Protein AF-A0A258RZK9-F1 (afdb_monomer)

Structure (mmCIF, N/CA/C/O backbone):
data_AF-A0A258RZK9-F1
#
_entry.id   AF-A0A258RZK9-F1
#
loop_
_atom_site.group_PDB
_atom_site.id
_atom_site.type_symbol
_atom_site.label_atom_id
_atom_site.label_alt_id
_atom_site.label_comp_id
_atom_site.label_asym_id
_atom_site.label_entity_id
_atom_site.label_seq_id
_atom_site.pdbx_PDB_ins_code
_atom_site.Cartn_x
_atom_site.Cartn_y
_atom_site.Cartn_z
_atom_site.occupancy
_atom_site.B_iso_or_equiv
_atom_site.auth_seq_id
_atom_site.auth_comp_id
_atom_site.auth_asym_id
_atom_site.auth_atom_id
_atom_site.pdbx_PDB_model_num
ATOM 1 N N . THR A 1 1 ? 15.653 -16.258 -20.920 1.00 91.44 1 THR A N 1
ATOM 2 C CA . THR A 1 1 ? 15.328 -17.655 -20.546 1.00 91.44 1 THR A CA 1
ATOM 3 C C . THR A 1 1 ? 14.618 -17.635 -19.203 1.00 91.44 1 THR A C 1
ATOM 5 O O . THR A 1 1 ? 14.852 -16.699 -18.450 1.00 91.44 1 THR A O 1
ATOM 8 N N . LEU A 1 2 ? 13.780 -18.632 -18.889 1.00 88.06 2 LEU A N 1
ATOM 9 C CA . LEU A 1 2 ? 13.034 -18.700 -17.614 1.00 88.06 2 LEU A CA 1
ATOM 10 C C . LEU A 1 2 ? 13.942 -18.597 -16.375 1.00 88.06 2 LEU A C 1
ATOM 12 O O . LEU A 1 2 ? 13.582 -17.977 -15.381 1.00 88.06 2 LEU A O 1
ATOM 16 N N . GLU A 1 3 ? 15.148 -19.162 -16.452 1.00 88.38 3 GLU A N 1
ATOM 17 C CA . GLU A 1 3 ? 16.164 -19.058 -15.400 1.00 88.38 3 GLU A CA 1
ATOM 18 C C . GLU A 1 3 ? 16.603 -17.606 -15.149 1.00 88.38 3 GLU A C 1
ATOM 20 O O . GLU A 1 3 ? 16.656 -17.165 -14.003 1.00 88.38 3 GLU A O 1
ATOM 25 N N . HIS A 1 4 ? 16.834 -16.826 -16.211 1.00 78.94 4 HIS A N 1
ATOM 26 C CA . HIS A 1 4 ? 17.158 -15.403 -16.082 1.00 78.94 4 HIS A CA 1
ATOM 27 C C . HIS A 1 4 ? 16.006 -14.604 -15.461 1.00 78.94 4 HIS A C 1
ATOM 29 O O . HIS A 1 4 ? 16.251 -13.753 -14.611 1.00 78.94 4 HIS A O 1
ATOM 35 N N . GLU A 1 5 ? 14.758 -14.884 -15.839 1.00 82.44 5 GLU A N 1
ATOM 36 C CA . GLU A 1 5 ? 13.587 -14.203 -15.268 1.00 82.44 5 GLU A CA 1
ATOM 37 C C . GLU A 1 5 ? 13.431 -14.498 -13.771 1.00 82.44 5 GLU A C 1
ATOM 39 O O . GLU A 1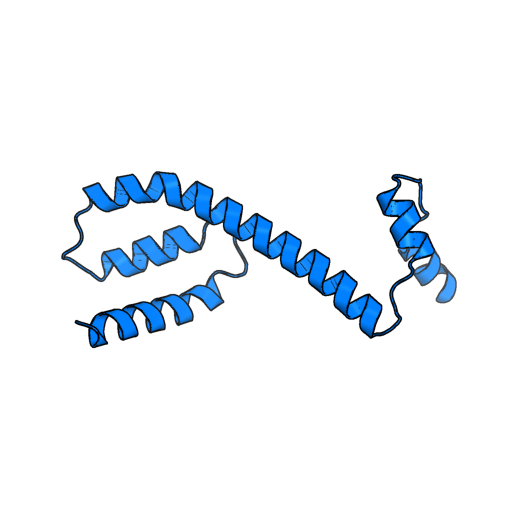 5 ? 13.167 -13.587 -12.988 1.00 82.44 5 GLU A O 1
ATOM 44 N N . LEU A 1 6 ? 13.672 -15.744 -13.351 1.00 8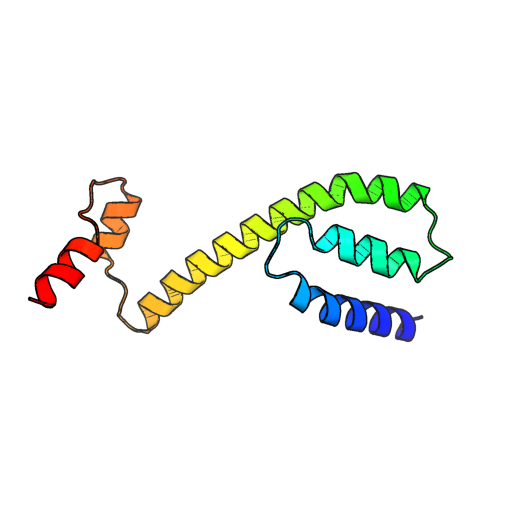7.75 6 LEU A N 1
ATOM 45 C CA . LEU A 1 6 ? 13.678 -16.139 -11.940 1.00 87.75 6 LEU A CA 1
ATOM 46 C C . LEU A 1 6 ? 14.780 -15.436 -11.139 1.00 87.75 6 LEU A C 1
ATOM 48 O O . LEU A 1 6 ? 14.528 -14.990 -10.020 1.00 87.75 6 LEU A O 1
ATOM 52 N N . ILE A 1 7 ? 15.983 -15.304 -11.703 1.00 86.69 7 ILE A N 1
ATOM 53 C CA . ILE A 1 7 ? 17.099 -14.604 -11.053 1.00 86.69 7 ILE A CA 1
ATOM 54 C C . ILE A 1 7 ? 16.789 -13.109 -10.914 1.00 86.69 7 ILE A C 1
ATOM 56 O O . ILE A 1 7 ? 16.966 -12.546 -9.832 1.00 86.69 7 ILE A O 1
ATOM 60 N N . VAL A 1 8 ? 16.268 -12.472 -11.967 1.00 80.25 8 VAL A N 1
ATOM 61 C CA . VAL A 1 8 ? 15.852 -11.061 -11.929 1.00 80.25 8 VAL A CA 1
ATOM 62 C C . VAL A 1 8 ? 14.745 -10.854 -10.896 1.00 80.25 8 VAL A C 1
ATOM 64 O O . VAL A 1 8 ? 14.824 -9.922 -10.098 1.00 80.25 8 VAL A O 1
ATOM 67 N N . LEU A 1 9 ? 13.756 -11.750 -10.844 1.00 81.12 9 LEU A N 1
ATOM 68 C CA . LEU A 1 9 ? 12.690 -11.714 -9.846 1.00 81.12 9 LEU A CA 1
ATOM 69 C C . LEU A 1 9 ? 13.241 -11.858 -8.420 1.00 81.12 9 LEU A C 1
ATOM 71 O O . LEU A 1 9 ? 12.850 -11.102 -7.533 1.00 81.12 9 LEU A O 1
ATOM 75 N N . ALA A 1 10 ? 14.164 -12.793 -8.188 1.00 80.81 10 ALA A N 1
ATOM 76 C CA . ALA A 1 10 ? 14.764 -13.019 -6.876 1.00 80.81 10 ALA A CA 1
ATOM 77 C C . ALA A 1 10 ? 15.572 -11.805 -6.391 1.00 80.81 10 ALA A C 1
ATOM 79 O O . ALA A 1 10 ? 15.409 -11.374 -5.247 1.00 80.81 10 ALA A O 1
ATOM 80 N N . VAL A 1 11 ? 16.395 -11.213 -7.264 1.00 79.44 11 VAL A N 1
ATOM 81 C CA . VAL A 1 11 ? 17.152 -9.988 -6.962 1.00 79.44 11 VAL A CA 1
ATOM 82 C C . VAL A 1 11 ? 16.199 -8.821 -6.704 1.00 79.44 11 VAL A C 1
ATOM 84 O O . VAL A 1 11 ? 16.342 -8.137 -5.691 1.00 79.44 11 VAL A O 1
ATOM 87 N N . ALA A 1 12 ? 15.177 -8.643 -7.547 1.00 71.25 12 ALA A N 1
ATOM 88 C CA . ALA A 1 12 ? 14.166 -7.603 -7.377 1.00 71.25 12 ALA A CA 1
ATOM 89 C C . ALA A 1 12 ? 13.432 -7.738 -6.032 1.00 71.25 12 ALA A C 1
ATOM 91 O O . ALA A 1 12 ? 13.303 -6.757 -5.296 1.00 71.25 12 ALA A O 1
ATOM 92 N N . MET A 1 13 ? 13.023 -8.952 -5.649 1.00 76.88 13 MET A N 1
ATOM 93 C CA . MET A 1 13 ? 12.391 -9.220 -4.352 1.00 76.88 13 MET A CA 1
ATOM 94 C C . MET A 1 13 ? 13.325 -8.933 -3.173 1.00 76.88 13 MET A C 1
ATOM 96 O O . MET A 1 13 ? 12.895 -8.326 -2.188 1.00 76.88 13 MET A O 1
ATOM 100 N N . LEU A 1 14 ? 14.599 -9.325 -3.272 1.00 73.94 14 LEU A N 1
ATOM 101 C CA . LEU A 1 14 ? 15.598 -9.062 -2.238 1.00 73.94 14 LEU A CA 1
ATOM 102 C C . LEU A 1 14 ? 15.794 -7.552 -2.033 1.00 73.94 14 LEU A C 1
ATOM 104 O O . LEU A 1 14 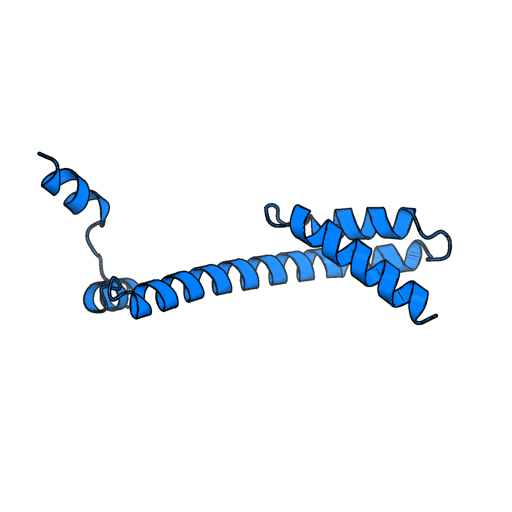? 15.756 -7.069 -0.902 1.00 73.94 14 LEU A O 1
ATOM 108 N N . THR A 1 15 ? 15.910 -6.791 -3.122 1.00 66.69 15 THR A N 1
ATOM 109 C CA . THR A 1 15 ? 16.029 -5.325 -3.074 1.00 66.69 15 THR A CA 1
ATOM 110 C C . THR A 1 15 ? 14.739 -4.623 -2.637 1.00 66.69 15 THR A C 1
ATOM 112 O O . THR A 1 15 ? 14.795 -3.586 -1.978 1.00 66.69 15 THR A O 1
ATOM 115 N N . SER A 1 16 ? 13.564 -5.206 -2.911 1.00 63.50 16 SER A N 1
ATOM 116 C CA . SER A 1 16 ? 12.263 -4.624 -2.557 1.00 63.50 16 SER A CA 1
ATOM 117 C C . SER A 1 16 ? 12.035 -4.534 -1.047 1.00 63.50 16 SER A C 1
ATOM 119 O O . SER A 1 16 ? 11.325 -3.631 -0.602 1.00 63.50 16 SER A O 1
ATOM 121 N N . LYS A 1 17 ? 12.625 -5.430 -0.242 1.00 64.94 17 LYS A N 1
ATOM 122 C CA . LYS A 1 17 ? 12.549 -5.345 1.228 1.00 64.94 17 LYS A CA 1
ATOM 123 C C . LYS A 1 17 ? 13.374 -4.191 1.813 1.00 64.94 17 LYS A C 1
ATOM 125 O O . LYS A 1 17 ? 13.045 -3.732 2.898 1.00 64.94 17 LYS A O 1
ATOM 130 N N . GLY A 1 18 ? 14.391 -3.690 1.103 1.00 56.38 18 GLY A N 1
ATOM 131 C CA . GLY A 1 18 ?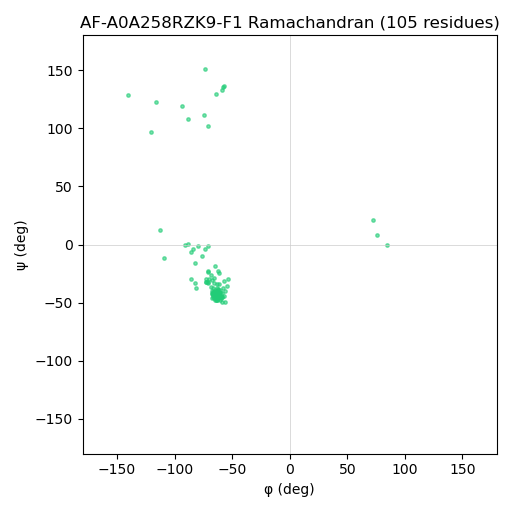 15.184 -2.520 1.515 1.00 56.38 18 GLY A CA 1
ATOM 132 C C . GLY A 1 18 ? 14.542 -1.168 1.170 1.00 56.38 18 GLY A C 1
ATOM 133 O O . GLY A 1 18 ? 14.925 -0.141 1.719 1.00 56.38 18 GLY A O 1
ATOM 134 N N . ALA A 1 19 ? 13.542 -1.164 0.286 1.00 56.34 19 ALA A N 1
ATOM 135 C CA . ALA A 1 19 ? 12.865 0.034 -0.211 1.00 56.34 19 ALA A CA 1
ATOM 136 C C . ALA A 1 19 ? 11.631 0.450 0.618 1.00 56.34 19 ALA A C 1
ATOM 138 O O . ALA A 1 19 ? 10.978 1.440 0.290 1.00 56.34 19 ALA A O 1
ATOM 139 N N . SER A 1 20 ? 11.280 -0.288 1.679 1.00 57.00 20 SER A N 1
ATOM 140 C CA . SER A 1 20 ? 9.998 -0.145 2.388 1.00 57.00 20 SER A CA 1
ATOM 141 C C . SER A 1 20 ? 9.842 1.139 3.216 1.00 57.00 20 SER A C 1
ATOM 143 O O . SER A 1 20 ? 8.796 1.324 3.830 1.00 57.00 20 SER A O 1
ATOM 145 N N . GLY A 1 21 ? 10.853 2.013 3.258 1.00 51.38 21 GLY A N 1
ATOM 146 C CA . GLY A 1 21 ? 10.840 3.227 4.081 1.00 51.38 21 GLY A CA 1
ATOM 147 C C . GLY A 1 21 ? 10.720 4.554 3.328 1.00 51.38 21 GLY A C 1
ATOM 148 O O . GLY A 1 21 ? 10.524 5.576 3.978 1.00 51.38 21 GLY A O 1
ATOM 149 N N . VAL A 1 22 ? 10.864 4.587 1.996 1.00 56.16 22 VAL A N 1
ATOM 150 C CA . VAL A 1 22 ? 11.053 5.858 1.266 1.00 56.16 22 VAL A CA 1
ATOM 151 C C . VAL A 1 22 ? 10.280 5.879 -0.049 1.00 56.16 22 VAL A C 1
ATOM 153 O O . VAL A 1 22 ? 10.399 4.972 -0.877 1.00 56.16 22 VAL A O 1
ATOM 156 N N . THR A 1 23 ? 9.499 6.937 -0.267 1.00 58.62 23 THR A N 1
ATOM 157 C CA . THR A 1 23 ? 8.854 7.199 -1.558 1.00 58.62 23 THR A CA 1
ATOM 158 C C . THR A 1 23 ? 9.924 7.326 -2.651 1.00 58.62 23 THR A C 1
ATOM 160 O O . THR A 1 23 ? 10.948 7.978 -2.465 1.00 58.62 23 THR A O 1
ATOM 163 N N . GLY A 1 24 ? 9.728 6.654 -3.791 1.00 62.38 24 GLY A N 1
ATOM 164 C CA . GLY A 1 24 ? 10.661 6.706 -4.930 1.00 62.38 24 GLY A CA 1
ATOM 165 C C . GLY A 1 24 ? 11.861 5.745 -4.887 1.00 62.38 24 GLY A C 1
ATOM 166 O O . GLY A 1 24 ? 12.619 5.697 -5.853 1.00 62.38 24 GLY A O 1
ATOM 167 N N . ALA A 1 25 ? 12.022 4.914 -3.847 1.00 68.06 25 ALA A N 1
ATOM 168 C CA . ALA A 1 25 ? 13.101 3.914 -3.797 1.00 68.06 25 ALA A CA 1
ATOM 169 C C . ALA A 1 25 ? 13.022 2.855 -4.924 1.00 68.06 25 ALA A C 1
ATOM 171 O O . ALA A 1 25 ? 14.041 2.283 -5.304 1.00 68.06 25 ALA A O 1
ATOM 172 N N . GLY A 1 26 ? 11.831 2.635 -5.501 1.00 68.06 26 GLY A N 1
ATOM 173 C CA . GLY A 1 26 ? 11.620 1.716 -6.629 1.00 68.06 26 GLY A CA 1
ATOM 174 C C . GLY A 1 26 ? 12.402 2.102 -7.887 1.00 68.06 26 GLY A C 1
ATOM 175 O O . GLY A 1 26 ? 13.050 1.239 -8.477 1.00 68.06 26 GLY A O 1
ATOM 176 N N . PHE A 1 27 ? 12.436 3.395 -8.226 1.00 68.88 27 PHE A N 1
ATOM 177 C CA . PHE A 1 27 ? 13.195 3.888 -9.373 1.00 68.88 27 PHE A CA 1
ATOM 178 C C . PHE A 1 27 ? 14.702 3.663 -9.210 1.00 68.88 27 PHE A C 1
ATOM 180 O O . PHE A 1 27 ? 15.382 3.253 -10.145 1.00 68.88 27 PHE A O 1
ATOM 187 N N . ILE A 1 28 ? 15.231 3.916 -8.009 1.00 72.44 28 ILE A N 1
ATOM 188 C CA . ILE A 1 28 ? 16.663 3.775 -7.711 1.00 72.44 28 ILE A CA 1
ATOM 189 C C . ILE A 1 28 ? 17.086 2.311 -7.855 1.00 72.44 28 ILE A C 1
ATOM 191 O O . ILE A 1 28 ? 18.121 2.020 -8.452 1.00 72.44 28 ILE A O 1
ATOM 195 N N . THR A 1 29 ? 16.267 1.384 -7.354 1.00 72.69 29 THR A N 1
ATOM 196 C CA . THR A 1 29 ? 16.490 -0.054 -7.524 1.00 72.69 29 THR A CA 1
ATOM 197 C C . THR A 1 29 ? 16.425 -0.463 -8.993 1.00 72.69 29 THR A C 1
ATOM 199 O O . THR A 1 29 ? 17.319 -1.160 -9.460 1.00 72.69 29 THR A O 1
ATOM 202 N N . LEU A 1 30 ? 15.425 0.011 -9.740 1.00 70.88 30 LEU A N 1
ATOM 203 C CA . LEU A 1 30 ? 15.284 -0.269 -11.169 1.00 70.88 30 LEU A CA 1
ATOM 204 C C . LEU A 1 30 ? 16.482 0.265 -11.971 1.00 70.88 30 LEU A C 1
ATOM 206 O O . LEU A 1 30 ? 17.066 -0.473 -12.758 1.00 70.88 30 LEU A O 1
ATOM 210 N N . ALA A 1 31 ? 16.914 1.500 -11.715 1.00 71.56 31 ALA A N 1
ATOM 211 C CA . ALA A 1 31 ? 18.105 2.084 -12.325 1.00 71.56 31 ALA A CA 1
ATOM 212 C C . ALA A 1 31 ? 19.379 1.284 -11.990 1.00 71.56 31 ALA A C 1
ATOM 214 O O . ALA A 1 31 ? 20.198 1.043 -12.875 1.00 71.56 31 ALA A O 1
ATOM 215 N N . ALA A 1 32 ? 19.532 0.820 -10.744 1.00 73.12 32 ALA A N 1
ATOM 216 C CA . ALA A 1 32 ? 20.666 -0.003 -10.324 1.00 73.12 32 ALA A CA 1
ATOM 217 C C . ALA A 1 32 ? 20.673 -1.396 -10.981 1.00 73.12 32 ALA A C 1
ATOM 219 O O . ALA A 1 32 ? 21.722 -1.859 -11.424 1.00 73.12 32 ALA A O 1
ATOM 220 N N . TH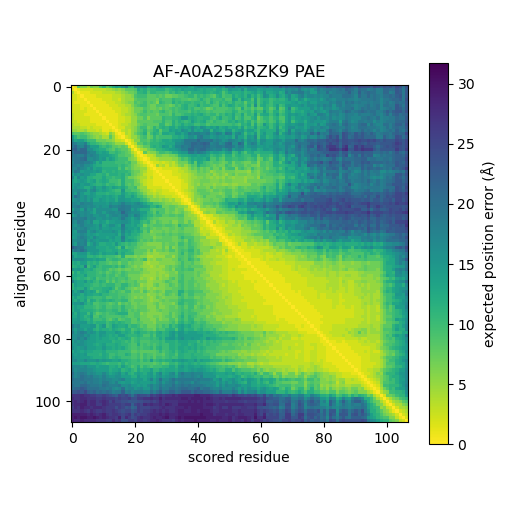R A 1 33 ? 19.517 -2.060 -11.088 1.00 66.31 33 THR A N 1
ATOM 221 C CA . THR A 1 33 ? 19.395 -3.364 -11.760 1.00 66.31 33 THR A CA 1
ATOM 222 C C . THR A 1 33 ? 19.635 -3.244 -13.263 1.00 66.31 33 THR A C 1
ATOM 224 O O . THR A 1 33 ? 20.314 -4.085 -13.842 1.00 66.31 33 THR A O 1
ATOM 227 N N . LEU A 1 34 ? 19.136 -2.184 -13.899 1.00 65.38 34 LEU A N 1
ATOM 228 C CA . LEU A 1 34 ? 19.332 -1.944 -15.329 1.00 65.38 34 LEU A CA 1
ATOM 229 C C . LEU A 1 34 ? 20.774 -1.548 -15.664 1.00 65.38 34 LEU A C 1
ATOM 231 O O . LEU A 1 34 ? 21.284 -1.967 -16.696 1.00 65.38 34 LEU A O 1
ATOM 235 N N . ALA A 1 35 ? 21.473 -0.831 -14.776 1.00 66.25 35 ALA A N 1
ATOM 236 C CA . ALA A 1 35 ? 22.908 -0.575 -14.928 1.00 66.25 35 ALA A CA 1
ATOM 237 C C . ALA A 1 35 ? 23.745 -1.870 -14.935 1.00 66.25 35 ALA A C 1
ATOM 239 O O . ALA A 1 35 ? 24.835 -1.896 -15.505 1.00 66.25 35 ALA A O 1
ATOM 240 N N . ALA A 1 36 ? 23.233 -2.947 -14.332 1.00 66.62 36 ALA A N 1
ATOM 241 C CA . ALA A 1 36 ? 23.860 -4.264 -14.339 1.00 66.62 36 ALA A CA 1
ATOM 242 C C . ALA A 1 36 ? 23.500 -5.118 -15.575 1.00 66.62 36 ALA A C 1
ATOM 244 O O . ALA A 1 36 ? 24.078 -6.191 -15.742 1.00 66.62 36 ALA A O 1
ATOM 245 N N . VAL A 1 37 ? 22.582 -4.665 -16.446 1.00 66.81 37 VAL A N 1
ATOM 246 C CA . VAL A 1 37 ? 22.140 -5.384 -17.657 1.00 66.81 37 VAL A CA 1
ATOM 247 C C . VAL A 1 37 ? 22.430 -4.538 -18.913 1.00 66.81 37 VAL A C 1
ATOM 249 O O . VAL A 1 37 ? 21.625 -3.684 -19.283 1.00 66.81 37 VAL A O 1
ATOM 252 N N . PRO A 1 38 ? 23.557 -4.780 -19.612 1.00 63.62 38 PRO A N 1
ATOM 253 C CA . PRO A 1 38 ? 24.035 -3.929 -20.713 1.00 63.62 38 PRO A CA 1
ATOM 254 C C . PRO A 1 38 ? 23.142 -3.881 -21.961 1.00 63.62 38 PRO A C 1
ATOM 256 O O . PRO A 1 38 ? 23.292 -2.983 -22.785 1.00 63.62 38 PRO A O 1
ATOM 259 N N . GLU A 1 39 ? 22.239 -4.847 -22.136 1.00 67.75 39 GLU A N 1
ATOM 260 C CA . GLU A 1 39 ? 21.461 -5.016 -23.372 1.00 67.75 39 GLU A CA 1
ATOM 261 C C . GLU A 1 39 ? 20.202 -4.136 -23.452 1.00 67.75 39 GLU A C 1
ATOM 263 O O . GLU A 1 39 ? 19.508 -4.138 -24.469 1.00 67.75 39 GLU A O 1
ATOM 268 N N . ILE A 1 40 ? 19.883 -3.374 -22.400 1.00 66.88 40 ILE A N 1
ATOM 269 C CA . ILE A 1 40 ? 18.632 -2.610 -22.330 1.00 66.88 40 ILE A CA 1
ATOM 270 C C . ILE A 1 40 ? 18.853 -1.171 -22.837 1.00 66.88 40 ILE A C 1
ATOM 272 O O . ILE A 1 40 ? 19.631 -0.422 -22.241 1.00 66.88 40 ILE A O 1
ATOM 276 N N . PRO A 1 41 ? 18.162 -0.731 -23.912 1.00 70.00 41 PRO A N 1
ATOM 277 C CA . PRO A 1 41 ? 18.363 0.596 -24.489 1.00 70.00 41 PRO A CA 1
ATOM 278 C C . PRO A 1 41 ? 17.980 1.722 -23.522 1.00 70.00 41 PRO A C 1
ATOM 280 O O . PRO A 1 41 ? 16.852 1.783 -23.029 1.00 70.00 41 PRO A O 1
ATOM 283 N N . VAL A 1 42 ? 18.879 2.694 -23.341 1.00 69.44 42 VAL A N 1
ATOM 284 C CA . VAL A 1 42 ? 18.681 3.869 -22.465 1.00 69.44 42 VAL A CA 1
ATOM 285 C C . VAL A 1 42 ? 17.430 4.682 -22.837 1.00 69.44 42 VAL A C 1
ATOM 287 O O . VAL A 1 42 ? 16.758 5.234 -21.967 1.00 69.44 42 VAL A O 1
ATOM 290 N N . ALA A 1 43 ? 17.058 4.702 -24.120 1.00 69.81 43 ALA A N 1
ATOM 291 C CA . ALA A 1 43 ? 15.837 5.358 -24.591 1.00 69.81 43 ALA A CA 1
ATOM 292 C C . ALA A 1 43 ? 14.549 4.726 -24.017 1.00 69.81 43 ALA A C 1
ATOM 294 O O . ALA A 1 43 ? 13.594 5.444 -23.727 1.00 69.81 43 ALA A O 1
ATOM 295 N N . GLY A 1 44 ? 14.531 3.406 -23.792 1.00 69.88 44 GLY A N 1
ATOM 296 C CA . GLY A 1 44 ? 13.411 2.710 -23.146 1.00 69.88 44 GLY A CA 1
ATOM 297 C C . GLY A 1 44 ? 13.305 3.023 -21.651 1.00 69.88 44 GLY A C 1
ATOM 298 O O . GLY A 1 44 ? 12.203 3.142 -21.121 1.00 69.88 44 GLY A O 1
ATOM 299 N N . MET A 1 45 ? 14.440 3.255 -20.983 1.00 69.62 45 MET A N 1
ATOM 300 C CA . MET A 1 45 ? 14.479 3.695 -19.582 1.00 69.62 45 MET A CA 1
ATOM 301 C C . MET A 1 45 ? 13.816 5.057 -19.386 1.00 69.62 45 MET A C 1
ATOM 303 O O . MET A 1 45 ? 13.029 5.216 -18.459 1.00 69.62 45 MET A O 1
ATOM 307 N N . ALA A 1 46 ? 14.103 6.027 -20.258 1.00 69.12 46 ALA A N 1
ATOM 308 C CA . ALA A 1 46 ? 13.539 7.373 -20.158 1.00 69.12 46 ALA A CA 1
ATOM 309 C C . ALA A 1 46 ? 12.002 7.381 -20.277 1.00 69.12 46 ALA A C 1
ATOM 311 O O . ALA A 1 46 ? 11.338 8.163 -19.598 1.00 69.12 46 ALA A O 1
ATOM 312 N N . LEU A 1 47 ? 11.436 6.475 -21.086 1.00 71.69 47 LEU A N 1
ATOM 313 C CA . LEU A 1 47 ? 9.985 6.283 -21.202 1.00 71.69 47 LEU A CA 1
ATOM 314 C C . LEU A 1 47 ? 9.370 5.730 -19.908 1.00 71.69 47 LEU A C 1
ATOM 316 O O . LEU A 1 47 ? 8.321 6.199 -19.471 1.00 71.69 47 LEU A O 1
ATOM 320 N N . ILE A 1 48 ? 10.031 4.758 -19.276 1.00 73.50 48 ILE A N 1
ATOM 321 C CA . ILE A 1 48 ? 9.552 4.130 -18.037 1.00 73.50 48 ILE A CA 1
ATOM 322 C C . ILE A 1 48 ? 9.707 5.082 -16.844 1.00 73.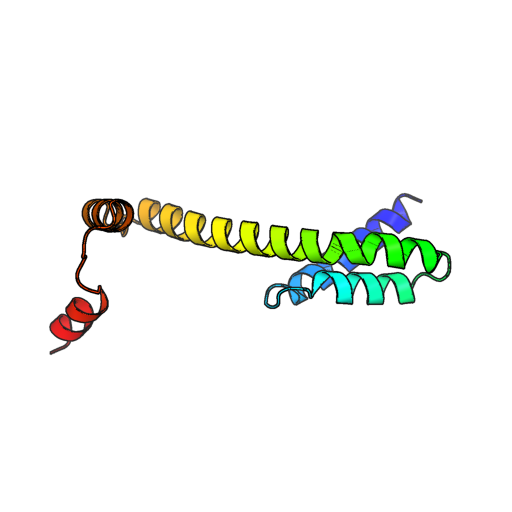50 48 ILE A C 1
ATOM 324 O O . ILE A 1 48 ? 8.854 5.090 -15.966 1.00 73.50 48 ILE A O 1
ATOM 328 N N . LEU A 1 49 ? 10.731 5.939 -16.838 1.00 72.06 49 LEU A N 1
ATOM 329 C CA . LEU A 1 49 ? 11.045 6.886 -15.760 1.00 72.06 49 LEU A CA 1
ATOM 330 C C . LEU A 1 49 ? 9.882 7.830 -15.423 1.00 72.06 49 LEU A C 1
ATOM 332 O O . LEU A 1 49 ? 9.614 8.099 -14.252 1.00 72.06 49 LEU A O 1
ATOM 336 N N . GLY A 1 50 ? 9.166 8.308 -16.448 1.00 73.06 50 GLY A N 1
ATOM 337 C CA . GLY A 1 50 ? 7.996 9.168 -16.259 1.00 73.06 50 GLY A CA 1
ATOM 338 C C . GLY A 1 50 ? 6.833 8.444 -15.579 1.00 73.06 50 GLY A C 1
ATOM 339 O O . GLY A 1 50 ? 6.157 9.017 -14.726 1.00 73.06 50 GLY A O 1
ATOM 340 N N . ILE A 1 51 ? 6.630 7.170 -15.915 1.00 78.81 51 ILE A N 1
ATOM 341 C CA . ILE A 1 51 ? 5.546 6.347 -15.370 1.00 78.81 51 ILE A CA 1
ATOM 342 C C . ILE A 1 51 ? 5.936 5.777 -14.000 1.00 78.81 51 ILE A C 1
ATOM 344 O O . ILE A 1 51 ? 5.083 5.672 -13.124 1.00 78.81 51 ILE A O 1
ATOM 348 N N . ASP A 1 52 ? 7.214 5.467 -13.765 1.00 78.56 52 ASP A N 1
ATOM 349 C CA . ASP A 1 52 ? 7.702 4.909 -12.501 1.00 78.56 52 ASP A CA 1
ATOM 350 C C . ASP A 1 52 ? 7.439 5.843 -11.321 1.00 78.56 52 ASP A C 1
ATOM 352 O O . ASP A 1 52 ? 7.010 5.383 -10.266 1.00 78.56 52 ASP A O 1
ATOM 356 N N . ARG A 1 53 ? 7.596 7.160 -11.506 1.00 73.75 53 ARG A N 1
ATOM 357 C CA . ARG A 1 53 ? 7.268 8.128 -10.455 1.00 73.75 53 ARG A CA 1
ATOM 358 C C . ARG A 1 53 ? 5.794 8.050 -10.055 1.00 73.75 53 ARG A C 1
ATOM 360 O O . ARG A 1 53 ? 5.492 7.940 -8.870 1.00 73.75 53 ARG A O 1
ATOM 367 N N . PHE A 1 54 ? 4.894 8.041 -11.036 1.00 79.38 54 PHE A N 1
ATOM 368 C CA . PHE A 1 54 ? 3.457 7.899 -10.797 1.00 79.38 54 PHE A CA 1
ATOM 369 C C . PHE A 1 54 ? 3.128 6.547 -10.146 1.00 79.38 54 PHE A C 1
ATOM 371 O O . PHE A 1 54 ? 2.436 6.491 -9.134 1.00 79.38 54 PHE A O 1
ATOM 378 N N . MET A 1 55 ? 3.695 5.453 -10.664 1.00 81.69 55 MET A N 1
ATOM 379 C CA . MET A 1 55 ? 3.509 4.109 -10.107 1.00 81.69 55 MET A CA 1
ATOM 380 C C . MET A 1 55 ? 4.051 3.987 -8.679 1.00 81.69 55 MET A C 1
ATOM 382 O O . MET A 1 55 ? 3.429 3.343 -7.835 1.00 81.69 55 MET A O 1
ATOM 386 N N . SER A 1 56 ? 5.183 4.622 -8.379 1.00 77.31 56 SER A N 1
ATOM 387 C CA . SER A 1 56 ? 5.783 4.658 -7.047 1.00 77.31 56 SER A CA 1
ATOM 388 C C . SER A 1 56 ? 4.902 5.413 -6.052 1.00 77.31 56 SER A C 1
ATOM 390 O O . SER A 1 56 ? 4.739 4.949 -4.923 1.00 77.31 56 SER A O 1
ATOM 392 N N . GLU A 1 57 ? 4.303 6.533 -6.463 1.00 80.44 57 GLU A N 1
ATOM 393 C CA . GLU A 1 57 ? 3.342 7.286 -5.650 1.00 80.44 57 GLU A CA 1
ATOM 394 C C . GLU A 1 57 ? 2.056 6.476 -5.413 1.00 80.44 57 GLU A C 1
ATOM 396 O O . GLU A 1 57 ? 1.636 6.323 -4.265 1.00 80.44 57 GLU A O 1
ATOM 401 N N . CYS A 1 58 ? 1.485 5.851 -6.451 1.00 84.12 58 CYS A N 1
ATOM 402 C CA . CYS A 1 58 ? 0.341 4.946 -6.305 1.00 84.12 58 CYS A CA 1
ATOM 403 C C . CYS A 1 58 ? 0.641 3.793 -5.340 1.00 84.12 58 CYS A C 1
ATOM 405 O O . CYS A 1 58 ? -0.168 3.503 -4.460 1.00 84.12 58 CYS A O 1
ATOM 407 N N . ARG A 1 59 ? 1.820 3.169 -5.456 1.00 81.50 59 ARG A N 1
ATOM 408 C CA . ARG A 1 59 ? 2.248 2.082 -4.565 1.00 81.50 59 ARG A CA 1
ATOM 409 C C . ARG A 1 59 ? 2.375 2.548 -3.114 1.00 81.50 59 ARG A C 1
ATOM 411 O O . ARG A 1 59 ? 2.008 1.812 -2.199 1.00 81.50 59 ARG A O 1
ATOM 418 N N . ALA A 1 60 ? 2.881 3.760 -2.889 1.00 80.81 60 ALA A N 1
ATOM 419 C CA . ALA A 1 60 ? 2.958 4.338 -1.552 1.00 80.81 60 ALA A CA 1
ATOM 420 C C . ALA A 1 60 ? 1.558 4.566 -0.960 1.00 80.81 60 ALA A C 1
ATOM 422 O O . ALA A 1 60 ? 1.314 4.171 0.179 1.00 80.81 60 ALA A O 1
ATOM 423 N N . LEU A 1 61 ? 0.627 5.119 -1.747 1.00 84.50 61 LEU A N 1
ATOM 424 C CA . LEU A 1 61 ? -0.765 5.309 -1.333 1.00 84.50 61 LEU A CA 1
ATOM 425 C C . LEU A 1 61 ? -1.427 3.979 -0.963 1.00 84.50 61 LEU A C 1
ATOM 427 O O . LEU A 1 61 ? -1.967 3.856 0.133 1.00 84.50 61 LEU A O 1
ATOM 431 N N . THR A 1 62 ? -1.322 2.956 -1.817 1.00 84.94 62 THR A N 1
ATOM 432 C CA . THR A 1 62 ? -1.916 1.642 -1.532 1.00 84.94 62 THR A CA 1
ATOM 433 C C . THR A 1 62 ? -1.306 0.981 -0.300 1.00 84.94 62 THR A C 1
ATOM 435 O O . THR A 1 62 ? -2.034 0.368 0.476 1.00 84.94 62 THR A O 1
ATOM 438 N N . ASN A 1 63 ? 0.005 1.131 -0.077 1.00 83.25 63 ASN A N 1
ATOM 439 C CA . ASN A 1 63 ? 0.669 0.595 1.113 1.00 83.25 63 ASN A CA 1
ATOM 440 C C . ASN A 1 63 ? 0.200 1.296 2.394 1.00 83.25 63 ASN A C 1
ATOM 442 O O . ASN A 1 63 ? -0.065 0.630 3.392 1.00 83.25 63 ASN A O 1
ATOM 446 N N . ILE A 1 64 ? 0.065 2.626 2.370 1.00 85.31 64 ILE A N 1
ATOM 447 C CA . ILE A 1 64 ? -0.437 3.393 3.517 1.00 85.31 64 ILE A CA 1
ATOM 448 C C . ILE A 1 64 ? -1.891 3.011 3.811 1.00 85.31 64 ILE A C 1
ATOM 450 O O . ILE A 1 64 ? -2.215 2.700 4.955 1.00 85.31 64 ILE A O 1
ATOM 454 N N . THR A 1 65 ? -2.755 2.968 2.793 1.00 88.56 65 THR A N 1
ATOM 455 C CA . THR A 1 65 ? -4.152 2.542 2.953 1.00 88.56 65 THR A CA 1
ATOM 456 C C . THR A 1 65 ? -4.243 1.111 3.480 1.00 88.56 65 THR A C 1
ATOM 458 O O . THR A 1 65 ? -4.999 0.857 4.413 1.00 88.56 65 THR A O 1
ATOM 461 N N . GLY A 1 66 ? -3.446 0.186 2.941 1.00 87.44 66 GLY A N 1
ATOM 462 C CA . GLY A 1 66 ? -3.400 -1.203 3.396 1.00 87.44 66 GLY A CA 1
ATOM 463 C C . GLY A 1 66 ? -2.997 -1.324 4.863 1.00 87.44 66 GLY A C 1
ATOM 464 O O . GLY A 1 66 ? -3.683 -1.999 5.624 1.00 87.44 66 GLY A O 1
ATOM 465 N N . ASN A 1 67 ? -1.951 -0.614 5.289 1.00 88.50 67 ASN A N 1
ATOM 466 C CA . ASN A 1 67 ? -1.518 -0.598 6.689 1.00 88.50 67 ASN A CA 1
ATOM 467 C C . ASN A 1 67 ? -2.563 0.039 7.620 1.00 88.50 67 ASN A C 1
ATOM 469 O O . ASN A 1 67 ? -2.793 -0.468 8.720 1.00 88.50 67 ASN A O 1
ATOM 473 N N . ALA A 1 68 ? -3.226 1.117 7.188 1.00 89.19 68 ALA A N 1
ATOM 474 C CA . ALA A 1 68 ? -4.285 1.764 7.961 1.00 89.19 68 ALA A CA 1
ATOM 475 C C . ALA 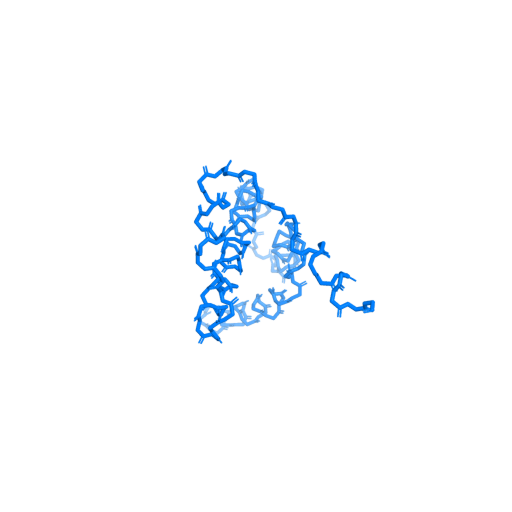A 1 68 ? -5.480 0.820 8.166 1.00 89.19 68 ALA A C 1
ATOM 477 O O . ALA A 1 68 ? -5.937 0.622 9.292 1.00 89.19 68 ALA A O 1
ATOM 478 N N . VAL A 1 69 ? -5.940 0.169 7.093 1.00 93.56 69 VAL A N 1
ATOM 479 C CA . VAL A 1 69 ? -7.030 -0.814 7.153 1.00 93.56 69 VAL A CA 1
ATOM 480 C C . VAL A 1 69 ? -6.618 -2.039 7.969 1.00 93.56 69 VAL A C 1
ATOM 482 O O . VAL A 1 69 ? -7.396 -2.491 8.805 1.00 93.56 69 VAL A O 1
ATOM 485 N N . ALA A 1 70 ? -5.398 -2.553 7.792 1.00 92.75 70 ALA A N 1
ATOM 486 C CA . ALA A 1 70 ? -4.890 -3.688 8.560 1.00 92.75 70 ALA A CA 1
ATOM 487 C C . ALA A 1 70 ? -4.884 -3.394 10.064 1.00 92.75 70 ALA A C 1
ATOM 489 O O . ALA A 1 70 ? -5.320 -4.234 10.845 1.00 92.75 70 ALA A O 1
ATOM 490 N N . THR A 1 71 ? -4.478 -2.187 10.464 1.00 91.69 71 THR A N 1
ATOM 491 C CA . THR A 1 71 ? -4.530 -1.752 11.869 1.00 91.69 71 THR A CA 1
ATOM 492 C C . THR A 1 71 ? -5.956 -1.809 12.424 1.00 91.69 71 THR A C 1
ATOM 494 O O . THR A 1 71 ? -6.162 -2.347 13.508 1.00 91.69 71 THR A O 1
ATOM 497 N N . LEU A 1 72 ? -6.956 -1.325 11.674 1.00 92.88 72 LEU A N 1
ATOM 498 C CA . LEU A 1 72 ? -8.365 -1.385 12.090 1.00 92.88 72 LEU A CA 1
ATOM 499 C C . LEU A 1 72 ? -8.891 -2.824 12.172 1.00 92.88 72 LEU A C 1
ATOM 501 O O . LEU A 1 72 ? -9.617 -3.164 13.103 1.00 92.88 72 LEU A O 1
ATOM 505 N N . VAL A 1 73 ? -8.529 -3.674 11.207 1.00 95.50 73 VAL A N 1
ATOM 506 C CA . VAL A 1 73 ? -8.939 -5.086 11.180 1.00 95.50 73 VAL A CA 1
ATOM 507 C C . VAL A 1 73 ? -8.346 -5.847 12.362 1.00 95.50 73 VAL A C 1
ATOM 509 O O . VAL A 1 73 ? -9.083 -6.540 13.058 1.00 95.50 73 VAL A O 1
ATOM 512 N N . VAL A 1 74 ? -7.045 -5.684 12.622 1.00 95.00 74 VAL A N 1
ATOM 513 C CA . VAL A 1 74 ? -6.366 -6.319 13.759 1.00 95.00 74 VAL A CA 1
ATOM 514 C C . VAL A 1 74 ? -6.953 -5.818 15.077 1.00 95.00 74 VAL A C 1
ATOM 516 O O . VAL A 1 74 ? -7.340 -6.639 15.898 1.00 95.00 74 VAL A O 1
ATOM 519 N N . ALA A 1 75 ? -7.134 -4.504 15.256 1.00 92.88 75 ALA A N 1
ATOM 520 C CA . ALA A 1 75 ? -7.762 -3.956 16.462 1.00 92.88 75 ALA A CA 1
ATOM 521 C C . ALA A 1 75 ? -9.178 -4.513 16.686 1.00 92.88 75 ALA A C 1
ATOM 523 O O . ALA A 1 75 ? -9.567 -4.796 17.817 1.00 92.88 75 ALA A O 1
ATOM 524 N N . ARG A 1 76 ? -9.953 -4.719 15.611 1.00 92.38 76 ARG A N 1
ATOM 525 C CA . ARG A 1 76 ? -11.280 -5.342 15.700 1.00 92.38 76 ARG A CA 1
ATOM 526 C C . ARG A 1 76 ? -11.205 -6.809 16.118 1.00 92.38 76 ARG A C 1
ATOM 528 O O . ARG A 1 76 ? -12.059 -7.250 16.881 1.00 92.38 76 ARG A O 1
ATOM 535 N N . TRP A 1 77 ? -10.240 -7.565 15.598 1.00 95.81 77 TRP A N 1
ATOM 536 C CA . TRP A 1 77 ? -10.048 -8.973 15.958 1.00 95.81 77 TRP A CA 1
ATOM 537 C C . TRP A 1 77 ? -9.571 -9.158 17.395 1.00 95.81 77 TRP A C 1
ATOM 539 O O . TRP A 1 77 ? -10.033 -10.083 18.055 1.00 95.81 77 TRP A O 1
ATOM 549 N N . GLU A 1 78 ? -8.725 -8.258 17.888 1.00 94.44 78 GLU A N 1
ATOM 550 C CA . GLU A 1 78 ? -8.274 -8.242 19.285 1.00 94.44 78 GLU A CA 1
ATOM 551 C C . GLU A 1 78 ? -9.347 -7.702 20.252 1.00 94.44 78 GLU A C 1
ATOM 553 O O . GLU A 1 78 ? -9.194 -7.800 21.463 1.00 94.44 78 GLU A O 1
ATOM 558 N N . GLY A 1 79 ? -10.449 -7.136 19.743 1.00 90.94 79 GLY A N 1
ATOM 559 C CA . GLY A 1 79 ? -11.501 -6.530 20.570 1.00 90.94 79 GLY A CA 1
ATOM 560 C C . GLY A 1 79 ? -11.144 -5.154 21.150 1.00 90.94 79 GLY A C 1
ATOM 561 O O . GLY A 1 79 ? -11.914 -4.612 21.934 1.00 90.94 79 GLY A O 1
ATOM 562 N N . GLU A 1 80 ? -10.026 -4.565 20.725 1.00 89.69 80 GLU A N 1
ATOM 563 C CA . GLU A 1 80 ? -9.499 -3.262 21.168 1.00 89.69 80 GLU A CA 1
ATOM 564 C C . GLU A 1 80 ? -10.042 -2.078 20.338 1.00 89.69 80 GLU A C 1
ATOM 566 O O . GLU A 1 80 ? -9.664 -0.923 20.539 1.00 89.69 80 GLU A O 1
ATOM 571 N N . LEU A 1 81 ? -10.911 -2.340 19.353 1.00 90.25 81 LEU A N 1
ATOM 572 C CA . LEU A 1 81 ? -11.475 -1.302 18.490 1.00 90.25 81 LEU A CA 1
ATOM 573 C C . LEU A 1 81 ? -12.755 -0.695 19.081 1.00 90.25 81 LEU A C 1
ATOM 575 O O . LEU A 1 81 ? -13.828 -1.296 19.006 1.00 90.25 81 LEU A O 1
ATOM 579 N N . ASP A 1 82 ? -12.659 0.548 19.553 1.00 91.62 82 ASP A N 1
ATOM 580 C CA . ASP A 1 82 ? -13.819 1.367 19.916 1.00 91.62 82 ASP A CA 1
ATOM 581 C C . ASP A 1 82 ? -14.598 1.803 18.660 1.00 91.62 82 ASP A C 1
ATOM 583 O O . ASP A 1 82 ? -14.209 2.718 17.924 1.00 91.62 82 ASP A O 1
ATOM 587 N N . LEU A 1 83 ? -15.713 1.115 18.404 1.00 90.12 83 LEU A N 1
ATOM 588 C CA . LEU A 1 83 ? -16.571 1.364 17.248 1.00 90.12 83 LEU A CA 1
ATOM 589 C C . LEU A 1 83 ? -17.379 2.658 17.366 1.00 90.12 83 LEU A C 1
ATOM 591 O O . LEU A 1 83 ? -17.652 3.283 16.341 1.00 90.12 83 LEU A O 1
ATOM 595 N N . GLU A 1 84 ? -17.774 3.065 18.572 1.00 90.94 84 GLU A N 1
ATOM 596 C CA . GLU A 1 84 ? -18.546 4.297 18.764 1.00 90.94 84 GLU A CA 1
ATOM 597 C C . GLU A 1 84 ? -17.680 5.503 18.420 1.00 90.94 84 GLU A C 1
ATOM 599 O O . GLU A 1 84 ? -18.068 6.369 17.630 1.00 90.94 84 GLU A O 1
ATOM 604 N N . ARG A 1 85 ? -16.452 5.494 18.934 1.00 89.69 85 ARG A N 1
ATOM 605 C CA . ARG A 1 85 ? -15.459 6.521 18.668 1.00 89.69 85 ARG A CA 1
ATOM 606 C C . ARG A 1 85 ? -14.993 6.519 17.217 1.00 89.69 85 ARG A C 1
ATOM 608 O O . ARG A 1 85 ? -14.892 7.592 16.625 1.00 89.69 85 ARG A O 1
ATOM 615 N N . LEU A 1 86 ? -14.748 5.347 16.621 1.00 91.25 86 LEU A N 1
ATOM 616 C CA . LEU A 1 86 ? -14.402 5.234 15.200 1.00 91.25 86 LEU A CA 1
ATOM 617 C C . LEU A 1 86 ? -15.475 5.887 14.321 1.00 91.25 86 LEU A C 1
ATOM 619 O O . LEU A 1 86 ? -15.146 6.715 13.476 1.00 91.25 86 LEU A O 1
ATOM 623 N N . ASN A 1 87 ? -16.749 5.555 14.546 1.00 93.19 87 ASN A N 1
ATOM 624 C CA . ASN A 1 87 ? -17.855 6.143 13.793 1.00 93.19 87 ASN A CA 1
ATOM 625 C C . ASN A 1 87 ? -17.951 7.655 14.023 1.00 93.19 87 ASN A C 1
ATOM 627 O O . ASN A 1 87 ? -18.131 8.400 13.068 1.00 93.19 87 ASN A O 1
ATOM 631 N N . ALA A 1 88 ? -17.763 8.132 15.257 1.00 92.38 88 ALA A N 1
ATOM 632 C CA . ALA A 1 88 ? -17.768 9.564 15.542 1.00 92.38 88 ALA A CA 1
ATOM 633 C C . ALA A 1 88 ? -16.662 10.324 14.786 1.00 92.38 88 ALA A C 1
ATOM 635 O O . ALA A 1 88 ? -16.931 11.386 14.225 1.00 92.38 88 ALA A O 1
ATOM 636 N N . VAL A 1 89 ? -15.448 9.766 14.718 1.00 91.75 89 VAL A N 1
ATOM 637 C CA . VAL A 1 89 ? -14.334 10.350 13.952 1.00 91.75 89 VAL A CA 1
ATOM 638 C C . VAL A 1 89 ? -14.619 10.319 12.446 1.00 91.75 89 VAL A C 1
ATOM 640 O O . VAL A 1 89 ? -14.390 11.318 11.767 1.00 91.75 89 VAL A O 1
ATOM 643 N N . LEU A 1 90 ? -15.138 9.206 11.915 1.00 90.69 90 LEU A N 1
ATOM 644 C CA . LEU A 1 90 ? -15.477 9.078 10.490 1.00 90.69 90 LEU A CA 1
ATOM 645 C C . LEU A 1 90 ? -16.646 9.985 10.071 1.00 90.69 90 LEU A C 1
ATOM 647 O O . LEU A 1 90 ? -16.654 10.479 8.946 1.00 90.69 90 LEU A O 1
ATOM 651 N N . ASP A 1 91 ? -17.579 10.260 10.985 1.00 94.50 91 ASP A N 1
ATOM 652 C CA . ASP A 1 91 ? -18.665 11.235 10.815 1.00 94.50 91 ASP A CA 1
ATOM 653 C C . ASP A 1 91 ? -18.176 12.698 10.890 1.00 94.50 91 ASP A C 1
ATOM 655 O O . ASP A 1 91 ? -18.972 13.625 10.732 1.00 94.50 91 ASP A O 1
ATOM 659 N N . GLY A 1 92 ? -16.888 12.931 11.169 1.00 91.44 92 GLY A N 1
ATOM 660 C CA . GLY A 1 92 ? -16.309 14.268 11.306 1.00 91.44 92 GLY A CA 1
ATOM 661 C C . GLY A 1 92 ? -16.720 15.003 12.585 1.00 91.44 92 GLY A C 1
ATOM 662 O O . GLY A 1 92 ? -16.652 16.232 12.630 1.00 91.44 92 GLY A O 1
ATOM 663 N N . LYS A 1 93 ? -17.170 14.283 13.621 1.00 91.75 93 LYS A N 1
ATOM 664 C CA . LYS A 1 93 ? -17.483 14.870 14.931 1.00 91.75 93 LYS A CA 1
ATOM 665 C C . LYS A 1 93 ? -16.184 15.217 15.664 1.00 91.75 93 LYS A C 1
ATOM 667 O O . LYS A 1 93 ? -15.163 14.561 15.473 1.00 91.75 93 LYS A O 1
ATOM 672 N N . ASP A 1 94 ? -16.226 16.238 16.516 1.00 87.06 94 ASP A N 1
ATOM 673 C CA . ASP A 1 94 ? -15.089 16.583 17.371 1.00 87.06 94 ASP A CA 1
ATOM 674 C C . ASP A 1 94 ? -14.991 15.564 18.515 1.00 87.06 94 ASP A C 1
ATOM 676 O O . ASP A 1 94 ? -15.892 15.462 19.351 1.00 87.06 94 ASP A O 1
ATOM 680 N N . VAL A 1 95 ? -13.938 14.745 18.499 1.00 86.88 95 VAL A N 1
ATOM 681 C CA . VAL A 1 95 ? -13.740 13.646 19.449 1.00 86.88 95 VAL A CA 1
ATOM 682 C C . VAL A 1 95 ? -12.487 13.930 20.291 1.00 86.88 95 VAL A C 1
ATOM 684 O O . VAL A 1 95 ? -11.399 14.055 19.722 1.00 86.88 95 VAL A O 1
ATOM 687 N N . PRO A 1 96 ? -12.583 13.980 21.637 1.00 84.12 96 PRO A N 1
ATOM 688 C CA . PRO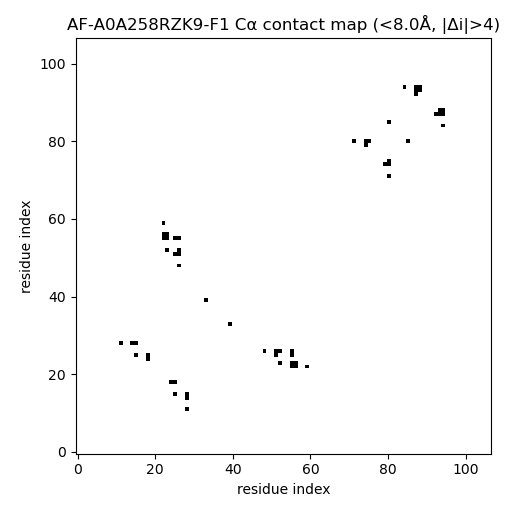 A 1 96 ? -11.464 14.338 22.516 1.00 84.12 96 PRO A CA 1
ATOM 689 C C . PRO A 1 96 ? -10.246 13.428 22.317 1.00 84.12 96 PRO A C 1
ATOM 691 O O . PRO A 1 96 ? -10.449 12.221 22.253 1.00 84.12 96 PRO A O 1
ATOM 694 N N . PRO A 1 97 ? -8.991 13.909 22.257 1.00 80.88 97 PRO A N 1
ATOM 695 C CA . PRO A 1 97 ? -7.820 13.073 21.965 1.00 80.88 97 PRO A CA 1
ATOM 696 C C . PRO A 1 97 ? -7.634 11.902 22.946 1.00 80.88 97 PRO A C 1
ATOM 698 O O . PRO A 1 97 ? -7.659 12.109 24.155 1.00 80.88 97 PRO A O 1
ATOM 701 N N . LEU A 1 98 ? -7.331 10.697 22.437 1.00 74.50 98 LEU A N 1
ATOM 702 C CA . LEU A 1 98 ? -7.080 9.482 23.246 1.00 74.50 98 LEU A CA 1
ATOM 703 C C . LEU A 1 98 ? -5.994 9.674 24.325 1.00 74.50 98 LEU A C 1
ATOM 705 O O . LEU A 1 98 ? -6.011 9.043 25.378 1.00 74.50 98 LEU A O 1
ATOM 709 N N . VAL A 1 99 ? -5.029 10.560 24.066 1.00 66.06 99 VAL A N 1
ATOM 710 C CA . VAL A 1 99 ? -3.882 10.798 24.957 1.00 66.06 99 VAL A CA 1
ATOM 711 C C . VAL A 1 99 ? -4.288 11.530 26.242 1.00 66.06 99 VAL A C 1
ATOM 713 O O . VAL A 1 99 ? -3.622 11.373 27.261 1.00 66.06 99 VAL A O 1
ATOM 716 N N . ALA A 1 100 ? -5.397 12.278 26.233 1.00 57.38 100 ALA A N 1
ATOM 717 C CA . ALA A 1 100 ? -5.888 12.961 27.430 1.00 57.38 100 ALA A CA 1
ATOM 718 C C . ALA A 1 100 ? -6.347 11.964 28.514 1.00 57.38 100 ALA A C 1
ATOM 720 O O . ALA A 1 100 ? -6.144 12.203 29.703 1.00 57.38 100 ALA A O 1
ATOM 721 N N . GLU A 1 101 ? -6.888 10.812 28.112 1.00 54.91 101 GLU A N 1
ATOM 722 C CA . GLU A 1 101 ? -7.379 9.770 29.024 1.00 54.91 101 GLU A CA 1
ATOM 723 C C . GLU A 1 101 ? -6.238 8.881 29.552 1.00 54.91 101 GLU A C 1
ATOM 725 O O . GLU A 1 101 ? -6.197 8.556 30.739 1.00 54.91 101 GLU A O 1
ATOM 730 N N . ALA A 1 102 ? -5.239 8.569 28.718 1.00 53.19 102 ALA A N 1
ATOM 731 C CA . ALA A 1 102 ? -4.081 7.760 29.119 1.00 53.19 102 ALA A CA 1
ATOM 732 C C . ALA A 1 102 ? -3.143 8.464 30.122 1.00 53.19 102 ALA A C 1
ATOM 734 O O . ALA A 1 102 ? -2.439 7.802 30.888 1.00 53.19 102 ALA A O 1
ATOM 735 N N . GLN A 1 103 ? -3.115 9.800 30.119 1.00 50.62 103 GLN A N 1
ATOM 736 C CA . GLN A 1 103 ? -2.312 10.599 31.049 1.00 50.62 103 GLN A CA 1
ATOM 737 C C . GLN A 1 103 ? -3.042 10.846 32.380 1.00 50.62 103 GLN A C 1
ATOM 739 O O . GLN A 1 103 ? -2.393 10.906 33.421 1.00 50.62 103 GLN A O 1
ATOM 744 N N . ALA A 1 104 ? -4.379 10.907 32.362 1.00 51.50 104 ALA A N 1
ATOM 745 C CA . ALA A 1 104 ? -5.213 11.012 33.560 1.00 51.50 104 ALA A CA 1
ATOM 746 C C . ALA A 1 104 ? -5.267 9.705 34.375 1.00 51.50 104 ALA A C 1
ATOM 748 O O . ALA A 1 104 ? -5.372 9.753 35.595 1.00 51.50 104 ALA A O 1
ATOM 749 N N . ALA A 1 105 ? -5.134 8.541 33.728 1.00 52.44 105 ALA A N 1
ATOM 750 C CA . ALA A 1 105 ? -5.104 7.232 34.393 1.00 52.44 105 ALA A CA 1
ATOM 751 C C . ALA A 1 105 ? -3.742 6.863 35.027 1.00 52.44 105 ALA A C 1
ATOM 753 O O . ALA A 1 105 ? -3.598 5.780 35.593 1.00 52.44 105 ALA A O 1
ATOM 754 N N . ARG A 1 106 ? -2.724 7.728 34.904 1.00 52.62 106 ARG A N 1
ATOM 755 C CA . ARG A 1 106 ? -1.361 7.525 35.435 1.00 52.62 106 ARG A CA 1
ATOM 756 C C . ARG A 1 106 ? -0.995 8.488 36.578 1.00 52.62 106 ARG A C 1
ATOM 758 O O . ARG A 1 106 ? 0.187 8.578 36.910 1.00 52.62 106 ARG A O 1
ATOM 765 N N . ILE A 1 107 ? -1.974 9.203 37.141 1.00 46.00 107 ILE A N 1
ATOM 766 C CA . ILE A 1 107 ? -1.815 10.062 38.330 1.00 46.00 107 ILE A CA 1
ATOM 767 C C . ILE A 1 107 ? -2.329 9.327 39.567 1.00 46.00 107 ILE A C 1
ATOM 769 O O . ILE A 1 107 ? -3.405 8.699 39.455 1.00 46.00 107 ILE A O 1
#

Sequence (107 aa):
TLEHELIVLAVAMLTSKGASGVTGAGFITLAATLAAVPEIPVAGMALILGIDRFMSECRALTNITGNAVATLVVARWEGELDLERLNAVLDGKDVPPLVAEAQAARI

Solvent-accessible surface area (backbone atoms only — not comparable to full-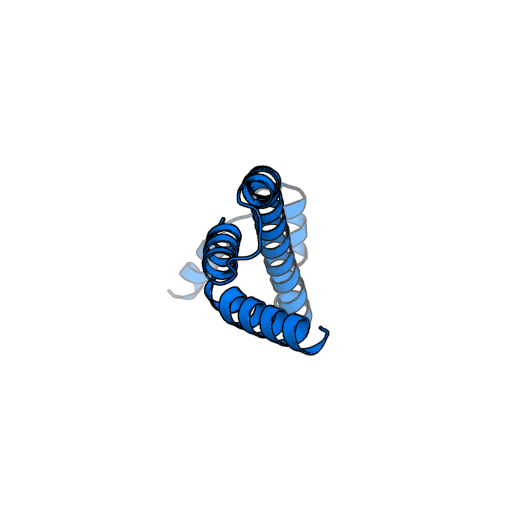atom values): 6385 Å² total; per-residue (Å²): 107,74,69,56,54,52,50,52,50,51,52,50,56,61,54,51,70,74,36,77,84,49,90,58,39,65,56,57,52,50,53,56,55,49,72,75,41,89,87,64,59,68,72,61,50,60,62,46,53,66,50,44,55,55,53,36,50,53,50,50,53,53,50,51,53,49,52,55,50,47,53,54,52,51,31,51,73,73,67,72,52,61,59,70,59,50,50,38,51,75,72,69,48,94,69,84,64,74,65,64,57,63,59,60,75,72,112

Secondary structure (DSSP, 8-state):
-HHHHHHHHHHHHHHHTTSTTSTTHHHHHHHHHHHT-TTS-HHHHHHHHHHHHHHHHHHHHHHHHHHHHHHHHHHHHTT---HHHHHHHHTT-----HHHHHHHTT-

Mean predicted aligned error: 11.75 Å

pLDDT: mean 76.99, std 12.96, range [46.0, 95.81]

Foldseek 3Di:
DVVVVVVLVVLLVVQVVVQVPDQPSNLVSVVVVVVVPVPDDPVVNVVVVVVSNVVSVVVVVVVVVVVVVVVQVVCVVVVNDDPVQVVCVVVVHDDPDPVVVVVVVVD

Radius of gyration: 21.79 Å; Cα contacts (8 Å, |Δi|>4): 30; chains: 1; bounding box: 43×36×63 Å